Protein AF-A0A9W8NEM9-F1 (afdb_monomer)

Solvent-accessible surface area (backbone atoms only — not comparable to full-atom values): 10667 Å² total; per-residue (Å²): 139,82,88,84,84,80,84,85,81,81,78,81,76,85,82,76,82,84,81,86,77,86,89,81,81,86,79,86,80,83,90,84,90,84,83,88,87,85,84,89,86,89,86,88,84,89,74,95,72,80,93,75,75,77,77,74,74,68,77,69,71,56,56,54,60,51,49,43,52,51,34,50,52,50,33,54,50,36,49,54,52,36,49,53,48,51,49,51,53,52,50,52,57,51,47,62,74,72,48,89,78,63,61,67,67,65,52,51,52,52,53,52,51,53,49,51,51,44,53,51,37,49,51,50,36,53,53,33,50,55,51,37,51,52,39,51,49,41,52,52,38,43,76,71,73,43,94,59,79,96,60,80,55,73,86,68,58,81,73,80,125

Secondary structure (DSSP, 8-state):
----PPPP----PPPPP---------------------------------------------HHHHHHHHHHHHHHHHHHHHHHHHHHHHHHHHHHHH-TTS-HHHHHHHHHHHHHHHHHHHHHHHHHHHHHHHHHHHHHHHHTT----SS--HHHHTT--

Structure (mmCIF, N/CA/C/O backbone):
data_AF-A0A9W8NEM9-F1
#
_entry.id   AF-A0A9W8NEM9-F1
#
loop_
_atom_site.group_PDB
_atom_site.id
_atom_site.type_symbol
_atom_site.label_atom_id
_atom_site.label_alt_id
_atom_site.label_comp_id
_atom_site.label_asym_id
_atom_site.label_entity_id
_atom_site.label_seq_id
_atom_site.pdbx_PDB_ins_code
_atom_site.Cartn_x
_atom_site.Cartn_y
_atom_site.Cartn_z
_atom_site.occupancy
_atom_site.B_iso_or_equiv
_atom_site.auth_seq_id
_atom_site.auth_comp_id
_atom_site.auth_asym_id
_atom_site.auth_atom_id
_atom_site.pdbx_PDB_model_num
ATOM 1 N N . MET A 1 1 ? -19.768 -55.924 -15.314 1.00 36.56 1 MET A N 1
ATOM 2 C CA . MET A 1 1 ? -19.101 -56.249 -16.595 1.00 36.56 1 MET A CA 1
ATOM 3 C C . MET A 1 1 ? -19.786 -55.396 -17.656 1.00 36.56 1 MET A C 1
ATOM 5 O O . MET A 1 1 ? -20.993 -55.506 -17.747 1.00 36.56 1 MET A O 1
A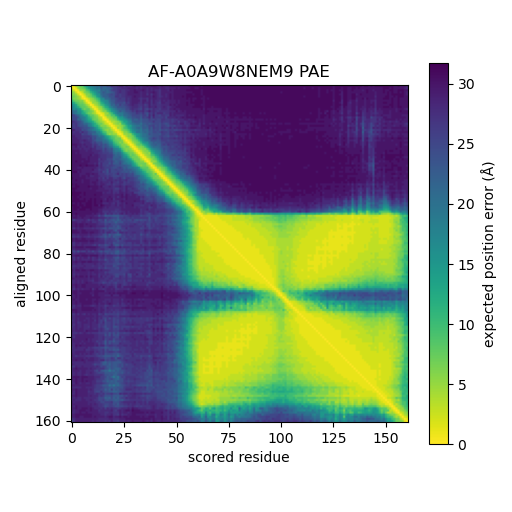TOM 9 N N . SER A 1 2 ? -19.196 -54.455 -18.384 1.00 43.59 2 SER A N 1
ATOM 10 C CA . SER A 1 2 ? -17.816 -54.002 -18.491 1.00 43.59 2 SER A CA 1
ATOM 11 C C . SER A 1 2 ? -17.808 -52.525 -18.895 1.00 43.59 2 SER A C 1
ATOM 13 O O . SER A 1 2 ? -18.671 -52.051 -19.626 1.00 43.59 2 SER A O 1
ATOM 15 N N . ARG A 1 3 ? -16.805 -51.838 -18.358 1.00 34.94 3 ARG A N 1
ATOM 16 C CA . ARG A 1 3 ? -16.331 -50.484 -18.629 1.00 34.94 3 ARG A CA 1
ATOM 17 C C . ARG A 1 3 ? -15.673 -50.453 -20.016 1.00 34.94 3 ARG A C 1
ATOM 19 O O . ARG A 1 3 ? -14.886 -51.348 -20.307 1.00 34.94 3 ARG A O 1
ATOM 26 N N . ALA A 1 4 ? -15.943 -49.430 -20.823 1.00 44.03 4 ALA A N 1
ATOM 27 C CA . ALA A 1 4 ? -15.113 -49.078 -21.974 1.00 44.03 4 ALA A CA 1
ATOM 28 C C . ALA A 1 4 ? -14.610 -47.644 -21.767 1.00 44.03 4 ALA A C 1
ATOM 30 O O . ALA A 1 4 ? -15.395 -46.707 -21.649 1.00 44.03 4 ALA A O 1
ATOM 31 N N . GLN A 1 5 ? -13.293 -47.533 -21.605 1.00 41.25 5 GLN A N 1
ATOM 32 C CA . GLN A 1 5 ? -12.523 -46.302 -21.454 1.00 41.25 5 GLN A CA 1
ATOM 33 C C . GLN A 1 5 ? -12.175 -45.755 -22.842 1.00 41.25 5 GLN A C 1
ATOM 35 O O . GLN A 1 5 ? -11.743 -46.517 -23.705 1.00 41.25 5 GLN A O 1
ATOM 40 N N . ALA A 1 6 ? -12.331 -44.446 -23.032 1.00 43.66 6 ALA A N 1
ATOM 41 C CA . ALA A 1 6 ? -11.671 -43.700 -24.101 1.00 43.66 6 ALA A CA 1
ATOM 42 C C . ALA A 1 6 ? -10.304 -43.192 -23.586 1.00 43.66 6 ALA A C 1
ATOM 44 O O . ALA A 1 6 ? -10.188 -42.943 -22.381 1.00 43.66 6 ALA A O 1
ATOM 45 N N . PRO A 1 7 ? -9.271 -43.087 -24.441 1.00 50.12 7 PRO A N 1
ATOM 46 C CA . PRO A 1 7 ? -7.909 -42.797 -24.004 1.00 50.12 7 PRO A CA 1
ATOM 47 C C . PRO A 1 7 ? -7.704 -41.313 -23.663 1.00 50.12 7 PRO A C 1
ATOM 49 O O . PRO A 1 7 ? -8.168 -40.430 -24.381 1.00 50.12 7 PRO A O 1
ATOM 52 N N . GLU A 1 8 ? -6.987 -41.073 -22.560 1.00 43.31 8 GLU A N 1
ATOM 53 C CA . GLU A 1 8 ? -6.431 -39.780 -22.149 1.00 43.31 8 GLU A CA 1
ATOM 54 C C . GLU A 1 8 ? -5.411 -39.288 -23.180 1.00 43.31 8 GLU A C 1
ATOM 56 O O . GLU A 1 8 ? -4.365 -39.906 -23.389 1.00 43.31 8 GLU A O 1
ATOM 61 N N . GLU A 1 9 ? -5.696 -38.147 -23.796 1.00 45.72 9 GLU A N 1
ATOM 62 C CA . GLU A 1 9 ? -4.717 -37.384 -24.557 1.00 45.72 9 GLU A CA 1
ATOM 63 C C . GLU A 1 9 ? -3.907 -36.536 -23.564 1.00 45.72 9 GLU A C 1
ATOM 65 O O . GLU A 1 9 ? -4.394 -35.573 -22.968 1.00 45.72 9 GLU A O 1
ATOM 70 N N . VAL A 1 10 ? -2.672 -36.969 -23.309 1.00 43.66 10 VAL A N 1
ATOM 71 C CA . VAL A 1 10 ? -1.730 -36.315 -22.397 1.00 43.66 10 VAL A CA 1
ATOM 72 C C . VAL A 1 10 ? -1.238 -35.024 -23.047 1.00 43.66 10 VAL A C 1
ATOM 74 O O . VAL A 1 10 ? -0.332 -35.032 -23.877 1.00 43.66 10 VAL A O 1
ATOM 77 N N . ALA A 1 11 ? -1.828 -33.897 -22.653 1.00 42.44 11 ALA A N 1
ATOM 78 C CA . ALA A 1 11 ? -1.311 -32.575 -22.975 1.00 42.44 11 ALA A CA 1
ATOM 79 C C . ALA A 1 11 ? 0.004 -32.342 -22.211 1.00 42.44 11 ALA A C 1
ATOM 81 O O . ALA A 1 11 ? 0.019 -32.002 -21.025 1.00 42.44 11 ALA A O 1
ATOM 82 N N . THR A 1 12 ? 1.128 -32.543 -22.894 1.00 48.91 12 THR A N 1
ATOM 83 C CA . THR A 1 12 ? 2.458 -32.141 -22.432 1.00 48.91 12 THR A CA 1
ATOM 84 C C . THR A 1 12 ? 2.497 -30.629 -22.223 1.00 48.91 12 THR A C 1
ATOM 86 O O . THR A 1 12 ? 2.411 -29.853 -23.174 1.00 48.91 12 THR A O 1
ATOM 89 N N . ARG A 1 13 ? 2.625 -30.210 -20.961 1.00 49.16 13 ARG A N 1
ATOM 90 C CA . ARG A 1 13 ? 2.919 -28.824 -20.582 1.00 49.16 13 ARG A CA 1
ATOM 91 C C . ARG A 1 13 ? 4.347 -28.473 -21.024 1.00 49.16 13 ARG A C 1
ATOM 93 O O . ARG A 1 13 ? 5.239 -29.293 -20.805 1.00 49.16 13 ARG A O 1
ATOM 100 N N . PRO A 1 14 ? 4.602 -27.285 -21.594 1.00 44.59 14 PRO A N 1
ATOM 101 C CA . PRO A 1 14 ? 5.967 -26.847 -21.839 1.00 44.59 14 PRO A CA 1
ATOM 102 C C . PRO A 1 14 ? 6.671 -26.569 -20.504 1.00 44.59 14 PRO A C 1
ATOM 104 O O . PRO A 1 14 ? 6.156 -25.859 -19.640 1.00 44.59 14 PRO A O 1
ATOM 107 N N . VAL A 1 15 ? 7.842 -27.183 -20.346 1.00 48.72 15 VAL A N 1
ATOM 108 C CA . VAL A 1 15 ? 8.775 -26.995 -19.231 1.00 48.72 15 VAL A CA 1
ATOM 109 C C . VAL A 1 15 ? 9.361 -25.588 -19.337 1.00 48.72 15 VAL A C 1
ATOM 111 O O . VAL A 1 15 ? 9.996 -25.256 -20.336 1.00 48.72 15 VAL A O 1
ATOM 114 N N . ALA A 1 16 ? 9.123 -24.752 -18.327 1.00 46.41 16 ALA A N 1
ATOM 115 C CA . ALA A 1 16 ? 9.785 -23.460 -18.198 1.00 46.41 16 ALA A CA 1
ATOM 116 C C . ALA A 1 16 ? 11.279 -23.682 -17.882 1.00 46.41 16 ALA A C 1
ATOM 118 O O . ALA A 1 16 ? 11.578 -24.510 -17.019 1.00 46.41 16 ALA A O 1
ATOM 119 N N . PRO A 1 17 ? 12.225 -22.981 -18.534 1.00 49.44 17 PRO A N 1
ATOM 120 C CA . PRO A 1 17 ? 13.625 -23.049 -18.138 1.00 49.44 17 PRO A CA 1
ATOM 121 C C . PRO A 1 17 ? 13.824 -22.311 -16.808 1.00 49.44 17 PRO A C 1
ATOM 123 O O . PRO A 1 17 ? 13.635 -21.098 -16.728 1.00 49.44 17 PRO A O 1
ATOM 126 N N . GLU A 1 18 ? 14.227 -23.038 -15.768 1.00 46.12 18 GLU A N 1
ATOM 127 C CA . GLU A 1 18 ? 14.833 -22.447 -14.576 1.00 46.12 18 GLU A CA 1
ATOM 128 C C . GLU A 1 18 ? 16.219 -21.917 -14.959 1.00 46.12 18 GLU A C 1
ATOM 130 O O . GLU A 1 18 ? 17.155 -22.688 -15.169 1.00 46.12 18 GLU A O 1
ATOM 135 N N . ILE A 1 19 ? 16.361 -20.598 -15.080 1.00 49.25 19 ILE A N 1
ATOM 136 C CA . ILE A 1 19 ? 17.672 -19.960 -15.219 1.00 49.25 19 ILE A CA 1
ATOM 137 C C . ILE A 1 19 ? 18.071 -19.433 -13.840 1.00 49.25 19 ILE A C 1
ATOM 139 O O . ILE A 1 19 ? 17.736 -18.314 -13.457 1.00 49.25 19 ILE A O 1
ATOM 143 N N . TYR A 1 20 ? 18.786 -20.265 -13.084 1.00 45.94 20 TYR A N 1
ATOM 144 C CA . TYR A 1 20 ? 19.597 -19.817 -11.955 1.00 45.94 20 TYR A CA 1
ATOM 145 C C . TYR A 1 20 ? 20.898 -19.222 -12.503 1.00 45.94 20 TYR A C 1
ATOM 147 O O . TYR A 1 20 ? 21.716 -19.950 -13.063 1.00 45.94 20 TYR A O 1
ATOM 155 N N . VAL A 1 21 ? 21.121 -17.918 -12.316 1.00 46.06 21 VAL A N 1
ATOM 156 C CA . VAL A 1 21 ? 22.464 -17.330 -12.453 1.00 46.06 21 VAL A CA 1
ATOM 157 C C . VAL A 1 21 ? 22.981 -16.987 -11.062 1.00 46.06 21 VAL A C 1
ATOM 159 O O . VAL A 1 21 ? 22.513 -16.054 -10.414 1.00 46.06 21 VAL A O 1
ATOM 162 N N . ASN A 1 22 ? 23.950 -17.784 -10.608 1.00 40.28 22 ASN A N 1
ATOM 163 C CA . ASN A 1 22 ? 24.824 -17.479 -9.480 1.00 40.28 22 ASN A CA 1
ATOM 164 C C . ASN A 1 22 ? 25.612 -16.202 -9.800 1.00 40.28 22 ASN A C 1
ATOM 166 O O . ASN A 1 22 ? 26.432 -16.200 -10.711 1.00 40.28 22 ASN A O 1
ATOM 170 N N . MET A 1 23 ? 25.380 -15.126 -9.049 1.00 41.81 23 MET A N 1
ATOM 171 C CA . MET A 1 23 ? 26.033 -13.829 -9.262 1.00 41.81 23 MET A CA 1
ATOM 172 C C . MET A 1 23 ? 27.156 -13.555 -8.245 1.00 41.81 23 MET A C 1
ATOM 174 O O . MET A 1 23 ? 27.337 -12.427 -7.795 1.00 41.81 23 MET A O 1
ATOM 178 N N . TYR A 1 24 ? 27.917 -14.587 -7.874 1.00 46.97 24 TYR A N 1
ATOM 179 C CA . TYR A 1 24 ? 29.150 -14.434 -7.103 1.00 46.97 24 TYR A CA 1
ATOM 180 C C . TYR A 1 24 ? 30.266 -15.223 -7.774 1.00 46.97 24 TYR A C 1
ATOM 182 O O . TYR A 1 24 ? 30.398 -16.409 -7.516 1.00 46.97 24 TYR A O 1
ATOM 190 N N . GLU A 1 25 ? 31.013 -14.547 -8.648 1.00 48.59 25 GLU A N 1
ATOM 191 C CA . GLU A 1 25 ? 32.444 -14.750 -8.925 1.00 48.59 25 GLU A CA 1
ATOM 192 C C . GLU A 1 25 ? 32.854 -13.762 -10.033 1.00 48.59 25 GLU A C 1
ATOM 194 O O . GLU A 1 25 ? 32.821 -14.063 -11.221 1.00 48.59 25 GLU A O 1
ATOM 199 N N . VAL A 1 26 ? 33.194 -12.528 -9.642 1.00 41.41 26 VAL A N 1
ATOM 200 C CA . VAL A 1 26 ? 33.970 -11.616 -10.497 1.00 41.41 26 VAL A CA 1
ATOM 201 C C . VAL A 1 26 ? 35.394 -11.635 -9.962 1.00 41.41 26 VAL A C 1
ATOM 203 O O . VAL A 1 26 ? 35.763 -10.859 -9.077 1.00 41.41 26 VAL A O 1
ATOM 206 N N . GLU A 1 27 ? 36.181 -12.575 -10.475 1.00 42.53 27 GLU A N 1
ATOM 207 C CA . GLU A 1 27 ? 37.634 -12.496 -10.423 1.00 42.53 27 GLU A CA 1
ATOM 208 C C . GLU A 1 27 ? 38.118 -11.512 -11.497 1.00 42.53 27 GLU A C 1
ATOM 210 O O . GLU A 1 27 ? 37.696 -11.542 -12.652 1.00 42.53 27 GLU A O 1
ATOM 215 N N . LYS A 1 28 ? 38.995 -10.597 -11.080 1.00 46.47 28 LYS A N 1
ATOM 216 C CA . LYS A 1 28 ? 39.682 -9.618 -11.927 1.00 46.47 28 LYS A CA 1
ATOM 217 C C . LYS A 1 28 ? 40.694 -10.309 -12.843 1.00 46.47 28 LYS A C 1
ATOM 219 O O . LYS A 1 28 ? 41.454 -11.138 -12.342 1.00 46.47 28 LYS A O 1
ATOM 224 N N . LYS A 1 29 ? 40.809 -9.852 -14.097 1.00 37.22 29 LYS A N 1
ATOM 225 C CA . LYS A 1 29 ? 42.083 -9.779 -14.839 1.00 37.22 29 LYS A CA 1
ATOM 226 C C . LYS A 1 29 ? 41.967 -8.969 -16.140 1.00 37.22 29 LYS A C 1
ATOM 228 O O . LYS A 1 29 ? 41.218 -9.343 -17.031 1.00 37.22 29 LYS A O 1
ATOM 233 N N . ASP A 1 30 ? 42.680 -7.846 -16.133 1.00 40.59 30 ASP A N 1
ATOM 234 C CA . ASP A 1 30 ? 43.645 -7.330 -17.115 1.00 40.59 30 ASP A CA 1
ATOM 235 C C . ASP A 1 30 ? 43.292 -7.269 -18.622 1.00 40.59 30 ASP A C 1
ATOM 237 O O . ASP A 1 30 ? 43.081 -8.276 -19.286 1.00 40.59 30 ASP A O 1
ATOM 241 N N . GLU A 1 31 ? 43.281 -6.018 -19.106 1.00 46.19 31 GLU A N 1
ATOM 242 C CA . GLU A 1 31 ? 43.831 -5.462 -20.362 1.00 46.19 31 GLU A CA 1
ATOM 243 C C . GLU A 1 31 ? 44.237 -6.429 -21.498 1.00 46.19 31 GLU A C 1
ATOM 245 O O . GLU A 1 31 ? 45.203 -7.165 -21.341 1.00 46.19 31 GLU A O 1
ATOM 250 N N . GLU A 1 32 ? 43.622 -6.295 -22.688 1.00 39.72 32 GLU A N 1
ATOM 251 C CA . GLU A 1 32 ? 44.350 -6.190 -23.973 1.00 39.72 32 GLU A CA 1
ATOM 252 C C . GLU A 1 32 ? 43.452 -5.759 -25.157 1.00 39.72 32 GLU A C 1
ATOM 254 O O . GLU A 1 32 ? 42.242 -5.983 -25.181 1.00 39.72 32 GLU A O 1
ATOM 259 N N . GLU A 1 33 ? 44.100 -5.090 -26.111 1.00 45.41 33 GLU A N 1
ATOM 260 C CA . GLU A 1 33 ? 43.636 -4.468 -27.357 1.00 45.41 33 GLU A CA 1
ATOM 261 C C . GLU A 1 33 ? 42.770 -5.347 -28.271 1.00 45.41 33 GLU A C 1
ATOM 263 O O . GLU A 1 33 ? 43.107 -6.504 -28.500 1.00 45.41 33 GLU A O 1
ATOM 268 N N . VAL A 1 34 ? 41.787 -4.745 -28.967 1.00 43.22 34 VAL A N 1
ATOM 269 C CA . VAL A 1 34 ? 41.451 -5.171 -30.341 1.00 43.22 34 VAL A CA 1
ATOM 270 C C . VAL A 1 34 ? 41.026 -3.981 -31.220 1.00 43.22 34 VAL A C 1
ATOM 272 O O . VAL A 1 34 ? 39.932 -3.438 -31.100 1.00 43.22 34 VAL A O 1
ATOM 275 N N . GLU A 1 35 ? 41.965 -3.611 -32.088 1.00 41.69 35 GLU A N 1
ATOM 276 C CA . GLU A 1 35 ? 41.870 -3.117 -33.470 1.00 41.69 35 GLU A CA 1
ATOM 277 C C . GLU A 1 35 ? 40.828 -2.071 -33.907 1.00 41.69 35 GLU A C 1
ATOM 279 O O . GLU A 1 35 ? 39.624 -2.296 -34.022 1.00 41.69 35 GLU A O 1
ATOM 284 N N . ALA A 1 36 ? 41.383 -0.946 -34.366 1.00 40.25 36 ALA A N 1
ATOM 285 C CA . ALA A 1 36 ? 40.742 0.033 -35.225 1.00 40.25 36 ALA A CA 1
ATOM 286 C C . ALA A 1 36 ? 40.535 -0.511 -36.653 1.00 40.25 36 ALA A C 1
ATOM 288 O O . ALA A 1 36 ? 41.498 -0.772 -37.375 1.00 40.25 36 ALA A O 1
ATOM 289 N N . PHE A 1 37 ? 39.279 -0.580 -37.099 1.00 40.06 37 PHE A N 1
ATOM 290 C CA . PHE A 1 37 ? 38.919 -0.772 -38.506 1.00 40.06 37 PHE A CA 1
ATOM 291 C C . PHE A 1 37 ? 38.661 0.587 -39.176 1.00 40.06 37 PHE A C 1
ATOM 293 O O . PHE A 1 37 ? 37.667 1.253 -38.894 1.00 40.06 37 PHE A O 1
ATOM 300 N N . TRP A 1 38 ? 39.552 0.985 -40.089 1.00 37.62 38 TRP A N 1
ATOM 301 C CA . TRP A 1 38 ? 39.377 2.121 -41.002 1.00 37.62 38 TRP A CA 1
ATOM 302 C C . TRP A 1 38 ? 38.936 1.631 -42.390 1.00 37.62 38 TRP A C 1
ATOM 304 O O . TRP A 1 38 ? 39.586 0.766 -42.971 1.00 37.62 38 TRP A O 1
ATOM 314 N N . TYR A 1 39 ? 37.916 2.265 -42.976 1.00 40.44 39 TYR A N 1
ATOM 315 C CA . TYR A 1 39 ? 37.768 2.384 -44.431 1.00 40.44 39 TYR A CA 1
ATOM 316 C C . TYR A 1 39 ? 37.660 3.869 -44.778 1.00 40.44 39 TYR A C 1
ATOM 318 O O . TYR A 1 39 ? 36.770 4.565 -44.297 1.00 40.44 39 TYR A O 1
ATOM 326 N N . GLY A 1 40 ? 38.601 4.357 -45.585 1.00 37.69 40 GLY A N 1
ATOM 327 C CA . GLY A 1 40 ? 38.600 5.721 -46.099 1.00 37.69 40 GLY A CA 1
ATOM 328 C C . GLY A 1 40 ? 37.809 5.867 -47.400 1.00 37.69 40 GLY A C 1
ATOM 329 O O . GLY A 1 40 ? 37.775 4.946 -48.210 1.00 37.69 40 GLY A O 1
ATOM 330 N N . ALA A 1 41 ? 37.243 7.056 -47.607 1.00 36.91 41 ALA A N 1
ATOM 331 C CA . AL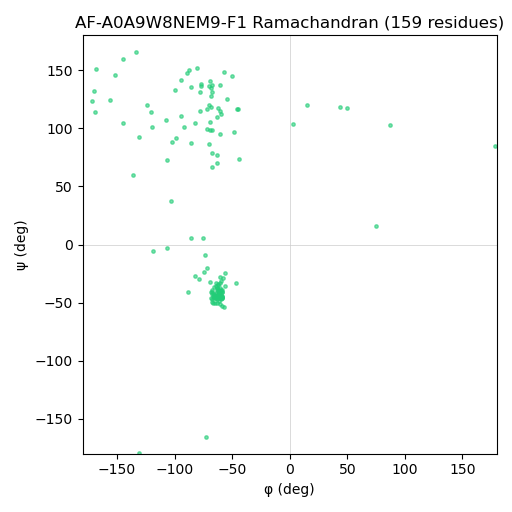A A 1 41 ? 37.323 7.837 -48.846 1.00 36.91 41 ALA A CA 1
ATOM 332 C C . ALA A 1 41 ? 36.718 9.233 -48.594 1.00 36.91 41 ALA A C 1
ATOM 334 O O . ALA A 1 41 ? 35.580 9.362 -48.156 1.00 36.91 41 ALA A O 1
ATOM 335 N N . GLN A 1 42 ? 37.515 10.265 -48.857 1.00 36.69 42 GLN A N 1
ATOM 336 C CA . GLN A 1 42 ? 37.229 11.693 -48.706 1.00 36.69 42 GLN A CA 1
ATOM 337 C C . GLN A 1 42 ? 36.734 12.285 -50.040 1.00 36.69 42 GLN A C 1
ATOM 339 O O . GLN A 1 42 ? 37.316 11.951 -51.071 1.00 36.69 42 GLN A O 1
ATOM 344 N N . GLN A 1 43 ? 35.752 13.202 -50.017 1.00 33.31 43 GLN A N 1
ATOM 345 C CA . GLN A 1 43 ? 35.811 14.506 -50.713 1.00 33.31 43 GLN A CA 1
ATOM 346 C C . GLN A 1 43 ? 34.651 15.454 -50.318 1.00 33.31 43 GLN A C 1
ATOM 348 O O . GLN A 1 43 ? 33.492 15.057 -50.276 1.00 33.31 43 GLN A O 1
ATOM 353 N N . ASP A 1 44 ? 35.059 16.690 -50.013 1.00 37.53 44 ASP A N 1
ATOM 354 C CA . ASP A 1 44 ? 34.388 17.891 -49.467 1.00 37.53 44 ASP A CA 1
ATOM 355 C C . ASP A 1 44 ? 33.422 18.619 -50.462 1.00 37.53 44 ASP A C 1
ATOM 357 O O . ASP A 1 44 ? 33.273 18.149 -51.590 1.00 37.53 44 ASP A O 1
ATOM 361 N N . PRO A 1 45 ? 32.960 19.879 -50.230 1.00 52.03 45 PRO A N 1
ATOM 362 C CA . PRO A 1 45 ? 32.162 20.456 -49.130 1.00 52.03 45 PRO A CA 1
ATOM 363 C C . PRO A 1 45 ? 30.940 21.303 -49.626 1.00 52.03 45 PRO A C 1
ATOM 365 O O . PRO A 1 45 ? 30.781 21.566 -50.815 1.00 52.03 45 PRO A O 1
ATOM 368 N N . ILE A 1 46 ? 30.188 21.863 -48.662 1.00 40.69 46 ILE A N 1
ATOM 369 C CA . ILE A 1 46 ? 29.210 22.982 -48.735 1.00 40.69 46 ILE A CA 1
ATOM 370 C C . ILE A 1 46 ? 27.763 22.611 -49.106 1.00 40.69 46 ILE A C 1
ATOM 372 O O . ILE A 1 46 ? 27.399 22.508 -50.273 1.00 40.69 46 ILE A O 1
ATOM 376 N N . SER A 1 47 ? 26.895 22.588 -48.094 1.00 40.62 47 SER A N 1
ATOM 377 C CA . SER A 1 47 ? 25.629 23.326 -48.134 1.00 40.62 47 SER A CA 1
ATOM 378 C C . SER A 1 47 ? 25.184 23.578 -46.700 1.00 40.62 47 SER A C 1
ATOM 380 O O . SER A 1 47 ? 25.087 22.635 -45.919 1.00 40.62 47 SER A O 1
ATOM 382 N N . ASP A 1 48 ? 24.969 24.852 -46.379 1.00 47.28 48 ASP A N 1
ATOM 383 C CA . ASP A 1 48 ? 24.458 25.349 -45.105 1.00 47.28 48 ASP A CA 1
ATOM 384 C C . ASP A 1 48 ? 23.246 24.524 -44.663 1.00 47.28 48 ASP A C 1
ATOM 386 O O . ASP A 1 48 ? 22.230 24.480 -45.360 1.00 47.28 48 ASP A O 1
ATOM 390 N N . GLN A 1 49 ? 23.381 23.837 -43.532 1.00 45.06 49 GLN A N 1
ATOM 391 C CA . GLN A 1 49 ? 22.297 23.102 -42.907 1.00 45.06 49 GLN A CA 1
ATOM 392 C C . GLN A 1 49 ? 22.102 23.699 -41.520 1.00 45.06 49 GLN A C 1
ATOM 394 O O . GLN A 1 49 ? 22.914 23.492 -40.624 1.00 45.06 49 GLN A O 1
ATOM 399 N N . ASP A 1 50 ? 21.069 24.533 -41.456 1.00 43.06 50 ASP A N 1
ATOM 400 C CA . ASP A 1 50 ? 20.345 25.041 -40.297 1.00 43.06 50 ASP A CA 1
ATOM 401 C C . ASP A 1 50 ? 20.893 24.586 -38.932 1.00 43.06 50 ASP A C 1
ATOM 403 O O . ASP A 1 5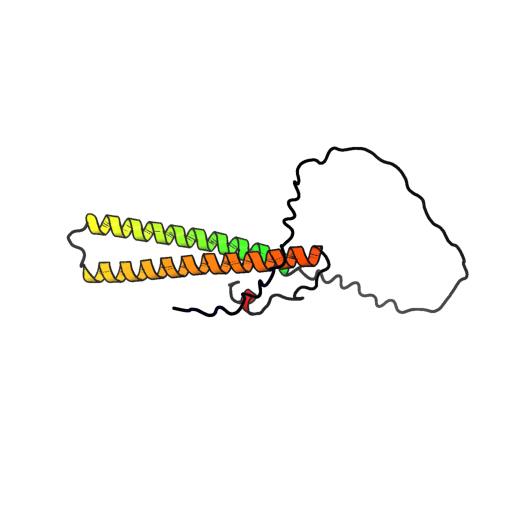0 ? 20.642 23.470 -38.474 1.00 43.06 50 ASP A O 1
ATOM 407 N N . GLU A 1 51 ? 21.593 25.497 -38.248 1.00 50.84 51 GLU A N 1
ATOM 408 C CA . GLU A 1 51 ? 21.743 25.446 -36.794 1.00 50.84 51 GLU A CA 1
ATOM 409 C C . GLU A 1 51 ? 20.374 25.724 -36.156 1.00 50.84 51 GLU A C 1
ATOM 411 O O . GLU A 1 51 ? 20.079 26.833 -35.718 1.00 50.84 51 GLU A O 1
ATOM 416 N N . ASP A 1 52 ? 19.520 24.708 -36.131 1.00 52.53 52 ASP A N 1
ATOM 417 C CA . ASP A 1 52 ? 18.411 24.622 -35.185 1.00 52.53 52 ASP A CA 1
ATOM 418 C C . ASP A 1 52 ? 18.354 23.200 -34.629 1.00 52.53 52 ASP A C 1
ATOM 420 O O . ASP A 1 52 ? 17.389 22.458 -34.782 1.00 52.53 52 ASP A O 1
ATOM 424 N N . GLU A 1 53 ? 19.448 22.794 -33.991 1.00 48.97 53 GLU A N 1
ATOM 425 C CA . GLU A 1 53 ? 19.414 21.690 -33.045 1.00 48.97 53 GLU A CA 1
ATOM 426 C C . GLU A 1 53 ? 19.547 22.299 -31.655 1.00 48.97 53 GLU A C 1
ATOM 428 O O . GLU A 1 53 ? 20.579 22.252 -30.982 1.00 48.97 53 GLU A O 1
ATOM 433 N N . GLY A 1 54 ? 18.447 22.944 -31.254 1.00 45.31 54 GLY A N 1
ATOM 434 C CA . GLY A 1 54 ? 18.107 23.108 -29.858 1.00 45.31 54 GLY A CA 1
ATOM 435 C C . GLY A 1 54 ? 18.238 21.746 -29.199 1.00 45.31 54 GLY A C 1
ATOM 436 O O . GLY A 1 54 ? 17.333 20.915 -29.236 1.00 45.31 54 GLY A O 1
ATOM 437 N N . THR A 1 55 ? 19.391 21.530 -28.578 1.00 47.34 55 THR A N 1
ATOM 438 C CA . THR A 1 55 ? 19.558 20.582 -27.490 1.00 47.34 55 THR A CA 1
ATOM 439 C C . THR A 1 55 ? 18.768 21.136 -26.313 1.00 47.34 55 THR A C 1
ATOM 441 O O . THR A 1 55 ? 19.306 21.506 -25.273 1.00 47.34 55 THR A O 1
ATOM 444 N N . ASP A 1 56 ? 17.446 21.156 -26.483 1.00 43.94 56 ASP A N 1
ATOM 445 C CA . ASP A 1 56 ? 16.506 20.926 -25.409 1.00 43.94 56 ASP A CA 1
ATOM 446 C C . ASP A 1 56 ? 16.795 19.489 -24.972 1.00 43.94 56 ASP A C 1
ATOM 448 O O . ASP A 1 56 ? 16.141 18.513 -25.342 1.00 43.94 56 ASP A O 1
ATOM 452 N N . TYR A 1 57 ? 17.890 19.365 -24.220 1.00 41.47 57 TYR A N 1
ATOM 453 C CA . TYR A 1 57 ? 18.190 18.280 -23.317 1.00 41.47 57 TYR A CA 1
ATOM 454 C C . TYR A 1 57 ? 17.082 18.357 -22.272 1.00 41.47 57 TYR A C 1
ATOM 456 O O . TYR A 1 57 ? 17.282 18.806 -21.145 1.00 41.47 57 TYR A O 1
ATOM 464 N N . ILE A 1 58 ? 15.863 18.014 -22.698 1.00 44.34 58 ILE A N 1
ATOM 465 C CA . ILE A 1 58 ? 14.771 17.670 -21.824 1.00 44.34 58 ILE A CA 1
ATOM 466 C C . ILE A 1 58 ? 15.345 16.467 -21.110 1.00 44.34 58 ILE A C 1
ATOM 468 O O . ILE A 1 58 ? 15.377 15.349 -21.623 1.00 44.34 58 ILE A O 1
ATOM 472 N N . GLU A 1 59 ? 15.905 16.764 -19.947 1.00 47.19 59 GLU A N 1
ATOM 473 C CA . GLU A 1 59 ? 15.923 15.946 -18.761 1.00 47.19 59 GLU A CA 1
ATOM 474 C C . GLU A 1 59 ? 14.506 15.387 -18.610 1.00 47.19 59 GLU A C 1
ATOM 476 O O . GLU A 1 59 ? 13.680 15.876 -17.846 1.00 47.19 59 GLU A O 1
ATOM 481 N N . ALA A 1 60 ? 14.170 14.424 -19.468 1.00 52.00 60 ALA A N 1
ATOM 482 C CA . ALA A 1 60 ? 12.937 13.687 -19.434 1.00 52.00 60 ALA A CA 1
ATOM 483 C C . ALA A 1 60 ? 13.110 12.839 -18.192 1.00 52.00 60 ALA A C 1
ATOM 485 O O . ALA A 1 60 ? 13.700 11.760 -18.250 1.00 52.00 60 ALA A O 1
ATOM 486 N N . SER A 1 61 ? 12.731 13.423 -17.052 1.00 62.59 61 SER A N 1
ATOM 487 C CA . SER A 1 61 ? 12.780 12.783 -15.754 1.00 62.59 61 SER A CA 1
ATOM 488 C C . SER A 1 61 ? 12.208 11.392 -15.942 1.00 62.59 61 SER A C 1
ATOM 490 O O . SER A 1 61 ? 11.073 11.236 -16.405 1.00 62.59 61 SER A O 1
ATOM 492 N N . ASP A 1 62 ? 13.045 10.381 -15.708 1.00 86.12 62 ASP A N 1
ATOM 493 C CA . ASP A 1 62 ? 12.634 9.008 -15.924 1.00 86.12 62 ASP A CA 1
ATOM 494 C C . ASP A 1 62 ? 11.559 8.683 -14.893 1.00 86.12 62 ASP A C 1
ATOM 496 O O . ASP A 1 62 ? 11.847 8.366 -13.736 1.00 86.12 62 ASP A O 1
ATOM 500 N N . TRP A 1 63 ? 10.307 8.767 -15.335 1.00 90.44 63 TRP A N 1
ATOM 501 C CA . TRP A 1 63 ? 9.144 8.556 -14.491 1.00 90.44 63 TRP A CA 1
ATOM 502 C C . TRP A 1 63 ? 9.172 7.180 -13.811 1.00 90.44 63 TRP A C 1
ATOM 504 O O . TRP A 1 63 ? 8.558 7.024 -12.761 1.00 90.44 63 TRP A O 1
ATOM 514 N N . LEU A 1 64 ? 9.869 6.176 -14.372 1.00 92.00 64 LEU A N 1
ATOM 515 C CA . LEU A 1 64 ? 10.019 4.871 -13.719 1.00 92.00 64 LEU A CA 1
ATOM 516 C C . LEU A 1 64 ? 10.889 4.965 -12.470 1.00 92.00 64 LEU A C 1
ATOM 518 O O . LEU A 1 64 ? 10.577 4.331 -11.460 1.00 92.00 64 LEU A O 1
ATOM 522 N N . MET A 1 65 ? 11.972 5.738 -12.528 1.00 91.00 65 MET A N 1
ATOM 523 C CA . MET A 1 65 ? 12.857 5.937 -11.384 1.00 91.00 65 MET A CA 1
ATOM 524 C C . MET A 1 65 ? 12.152 6.742 -10.296 1.00 91.00 65 MET A C 1
ATOM 526 O O . MET A 1 65 ? 12.161 6.324 -9.140 1.00 91.00 65 MET A O 1
ATOM 530 N N . GLU A 1 66 ? 11.477 7.829 -10.677 1.00 92.19 66 GLU A N 1
ATOM 531 C CA . GLU A 1 66 ? 10.655 8.637 -9.769 1.00 92.19 66 GLU A CA 1
ATOM 532 C C . GLU A 1 66 ? 9.566 7.783 -9.104 1.00 92.19 66 GLU A C 1
ATOM 534 O O . GLU A 1 66 ? 9.550 7.636 -7.883 1.00 92.19 66 GLU A O 1
ATOM 539 N N . ALA A 1 67 ? 8.750 7.079 -9.897 1.00 92.12 67 ALA A N 1
ATOM 540 C CA . ALA A 1 67 ? 7.690 6.221 -9.375 1.00 92.12 67 ALA A CA 1
ATOM 541 C C . ALA A 1 67 ? 8.222 5.092 -8.479 1.00 92.12 67 ALA A C 1
ATOM 543 O O . ALA A 1 67 ? 7.554 4.696 -7.525 1.00 92.12 67 ALA A O 1
ATOM 544 N N . THR A 1 68 ? 9.416 4.557 -8.755 1.00 93.62 68 THR A N 1
ATOM 545 C CA . THR A 1 68 ? 10.040 3.540 -7.894 1.00 93.62 68 THR A CA 1
ATOM 546 C C . THR A 1 68 ? 10.374 4.113 -6.521 1.00 93.62 68 THR A C 1
ATOM 548 O O . THR A 1 68 ? 10.119 3.454 -5.509 1.00 93.62 68 THR A O 1
ATOM 551 N N . VAL A 1 69 ? 10.942 5.321 -6.474 1.00 94.19 69 VAL A N 1
ATOM 552 C CA . VAL A 1 69 ? 11.276 6.013 -5.222 1.00 94.19 69 VAL A CA 1
ATOM 553 C C . VAL A 1 69 ? 10.003 6.338 -4.448 1.00 94.19 69 VAL A C 1
ATOM 555 O O . VAL A 1 69 ? 9.891 5.939 -3.285 1.00 94.19 69 VAL A O 1
ATOM 558 N N . ASP A 1 70 ? 9.023 6.950 -5.107 1.00 93.94 70 ASP A N 1
ATOM 559 C CA . ASP A 1 70 ? 7.766 7.371 -4.487 1.00 93.94 70 ASP A CA 1
ATOM 560 C C . ASP A 1 70 ? 6.992 6.182 -3.917 1.00 93.94 70 ASP A C 1
ATOM 562 O O . ASP A 1 70 ? 6.674 6.150 -2.729 1.00 93.94 70 ASP A O 1
ATOM 566 N N . LEU A 1 71 ? 6.775 5.130 -4.715 1.00 95.19 71 LEU A N 1
ATOM 567 C CA . LEU A 1 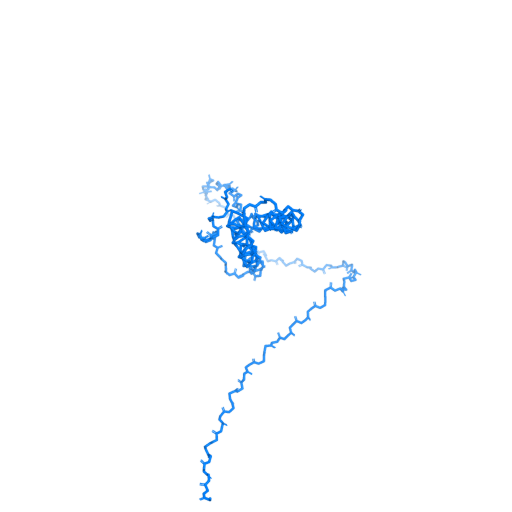71 ? 6.069 3.930 -4.257 1.00 95.19 71 LEU A CA 1
ATOM 568 C C . LEU A 1 71 ? 6.809 3.226 -3.115 1.00 95.19 71 LEU A C 1
ATOM 570 O O . LEU A 1 71 ? 6.172 2.661 -2.222 1.00 95.19 71 LEU A O 1
ATOM 574 N N . SER A 1 72 ? 8.145 3.253 -3.118 1.00 97.00 72 SER A N 1
ATOM 575 C CA . SER A 1 72 ? 8.944 2.694 -2.023 1.00 97.00 72 SER A CA 1
ATOM 576 C C . SER A 1 72 ? 8.757 3.491 -0.732 1.00 97.00 72 SER A C 1
ATOM 578 O O . SER A 1 72 ? 8.572 2.901 0.338 1.00 97.00 72 SER A O 1
ATOM 580 N N . GLN A 1 73 ? 8.770 4.821 -0.823 1.00 97.62 73 GLN A N 1
ATOM 581 C CA . GLN A 1 73 ? 8.547 5.715 0.310 1.00 97.62 73 GLN A CA 1
ATOM 582 C C . GLN A 1 73 ? 7.116 5.601 0.851 1.00 97.62 73 GLN A C 1
ATOM 584 O O . GLN A 1 73 ? 6.921 5.505 2.069 1.00 97.62 73 GLN A O 1
ATOM 589 N N . ASP A 1 74 ? 6.122 5.546 -0.029 1.00 96.69 74 ASP A N 1
ATOM 590 C CA . ASP A 1 74 ? 4.715 5.373 0.326 1.00 96.69 74 ASP A CA 1
ATOM 591 C C . ASP A 1 74 ? 4.459 4.028 0.995 1.00 96.69 74 ASP A C 1
ATOM 593 O O . ASP A 1 74 ? 3.722 3.945 1.983 1.00 96.69 74 ASP A O 1
ATOM 597 N N . LEU A 1 75 ? 5.079 2.961 0.485 1.00 97.56 75 LEU A N 1
ATOM 598 C CA . LEU A 1 75 ? 4.990 1.635 1.080 1.00 97.56 75 LEU A CA 1
ATOM 599 C C . LEU A 1 75 ? 5.582 1.637 2.490 1.00 97.56 75 LEU A C 1
ATOM 601 O O . LEU A 1 75 ? 4.986 1.079 3.412 1.00 97.56 75 LEU A O 1
ATOM 605 N N . GLU A 1 76 ? 6.737 2.270 2.677 1.00 98.31 76 GLU A N 1
ATOM 606 C CA . GLU A 1 76 ? 7.381 2.349 3.984 1.00 98.31 76 GLU A CA 1
ATOM 607 C C . GLU A 1 76 ? 6.576 3.199 4.975 1.00 98.31 76 GLU A C 1
ATOM 609 O O . GLU A 1 76 ? 6.413 2.826 6.138 1.00 98.31 76 GLU A O 1
ATOM 614 N N . THR A 1 77 ? 5.995 4.301 4.508 1.00 97.56 77 THR A N 1
ATOM 615 C CA . THR A 1 77 ? 5.083 5.129 5.305 1.00 97.56 77 THR A CA 1
ATOM 616 C C . THR A 1 77 ? 3.831 4.343 5.696 1.00 97.56 77 THR A C 1
ATOM 618 O O . THR A 1 77 ? 3.482 4.283 6.874 1.00 97.56 77 THR A O 1
ATOM 621 N N . SER A 1 78 ? 3.219 3.634 4.745 1.00 97.69 78 SER A N 1
ATOM 622 C CA . SER A 1 78 ? 2.021 2.818 4.982 1.00 97.69 78 SER A CA 1
ATOM 623 C C . SER A 1 78 ? 2.273 1.679 5.980 1.00 97.69 78 SER A C 1
ATOM 625 O O . SER A 1 78 ? 1.402 1.368 6.796 1.00 97.69 78 SER A O 1
ATOM 627 N N . LYS A 1 79 ? 3.471 1.073 5.981 1.00 98.31 79 LYS A N 1
ATOM 628 C CA . LYS A 1 79 ? 3.859 0.080 7.000 1.00 98.31 79 LYS A CA 1
ATOM 629 C C . LYS A 1 79 ? 3.915 0.696 8.397 1.00 98.31 79 LYS A C 1
ATOM 631 O O . LYS A 1 79 ? 3.379 0.108 9.334 1.00 98.31 79 LYS A O 1
ATOM 636 N N . LYS A 1 80 ? 4.513 1.884 8.532 1.00 98.38 80 LYS A N 1
ATOM 637 C CA . LYS A 1 80 ? 4.591 2.603 9.815 1.00 98.38 80 LYS A CA 1
ATOM 638 C C . LYS A 1 80 ? 3.202 2.966 10.335 1.00 98.38 80 LYS A C 1
ATOM 640 O O . LYS A 1 80 ? 2.917 2.750 11.510 1.00 98.38 80 LYS A O 1
ATOM 645 N N . GLU A 1 81 ? 2.315 3.450 9.466 1.00 97.25 81 GLU A N 1
ATOM 646 C CA . GLU A 1 81 ? 0.911 3.710 9.813 1.00 97.25 81 GLU A CA 1
ATOM 647 C C . GLU A 1 81 ? 0.200 2.441 10.302 1.00 97.25 81 GLU A C 1
ATOM 649 O O . GLU A 1 81 ? -0.477 2.453 11.334 1.00 97.25 81 GLU A O 1
ATOM 654 N N . LEU A 1 82 ? 0.386 1.322 9.596 1.00 98.06 82 LEU A N 1
ATOM 655 C CA . LEU A 1 82 ? -0.191 0.035 9.974 1.00 98.06 82 LEU A CA 1
ATOM 656 C C . LEU A 1 82 ? 0.320 -0.448 11.339 1.00 98.06 82 LEU A C 1
ATOM 658 O O . LEU A 1 82 ? -0.458 -0.995 12.125 1.00 98.06 82 LEU A O 1
ATOM 662 N N . ASP A 1 83 ? 1.597 -0.233 11.645 1.00 98.44 83 ASP A N 1
ATOM 663 C CA . ASP A 1 83 ? 2.169 -0.574 12.947 1.00 98.44 83 ASP A CA 1
ATOM 664 C C . ASP A 1 83 ? 1.610 0.305 14.070 1.00 98.44 83 ASP A C 1
ATOM 666 O O . ASP A 1 83 ? 1.224 -0.224 15.115 1.00 98.44 83 ASP A O 1
ATOM 670 N N . ILE A 1 84 ? 1.433 1.610 13.841 1.00 98.19 84 ILE A N 1
ATOM 671 C CA . ILE A 1 84 ? 0.745 2.503 14.788 1.00 98.19 84 ILE A CA 1
ATOM 672 C C . ILE A 1 84 ? -0.685 2.011 15.051 1.00 98.19 84 ILE A C 1
ATOM 674 O O . ILE A 1 84 ? -1.105 1.905 16.203 1.00 98.19 84 ILE A O 1
ATOM 678 N N . ILE A 1 85 ? -1.429 1.640 14.005 1.00 97.81 85 ILE A N 1
ATOM 679 C CA . ILE A 1 85 ? -2.786 1.093 14.142 1.00 97.81 85 ILE A CA 1
ATOM 680 C C . ILE A 1 85 ? -2.783 -0.192 14.982 1.00 97.81 85 ILE A C 1
ATOM 682 O O . ILE A 1 85 ? -3.644 -0.364 15.849 1.00 97.81 85 ILE A O 1
ATOM 686 N N . ARG A 1 86 ? -1.819 -1.096 14.759 1.00 97.75 86 ARG A N 1
ATOM 687 C CA . ARG A 1 86 ? -1.676 -2.328 15.553 1.00 97.75 86 ARG A CA 1
ATOM 688 C C . ARG A 1 86 ? -1.419 -2.016 17.024 1.00 97.75 86 ARG A C 1
ATOM 690 O O . ARG A 1 86 ? -2.057 -2.637 17.872 1.00 97.75 86 ARG A O 1
ATOM 697 N N . LEU A 1 87 ? -0.548 -1.051 17.318 1.00 97.94 87 LEU A N 1
ATOM 698 C CA . LEU A 1 87 ? -0.263 -0.610 18.685 1.00 97.94 87 LEU A CA 1
ATOM 699 C C . LEU A 1 87 ? -1.509 -0.026 19.360 1.00 97.94 87 LEU A C 1
ATOM 701 O O . LEU A 1 87 ? -1.817 -0.400 20.488 1.00 97.94 87 LEU A O 1
ATOM 705 N N . ILE A 1 88 ? -2.280 0.813 18.661 1.00 96.19 88 ILE A N 1
ATOM 706 C CA . ILE A 1 88 ? -3.530 1.375 19.196 1.00 96.19 88 ILE A CA 1
ATOM 707 C C . ILE A 1 88 ? -4.537 0.265 19.517 1.00 96.19 88 ILE A C 1
ATOM 709 O O . ILE A 1 88 ? -5.149 0.284 20.581 1.00 96.19 88 ILE A O 1
ATOM 713 N N . I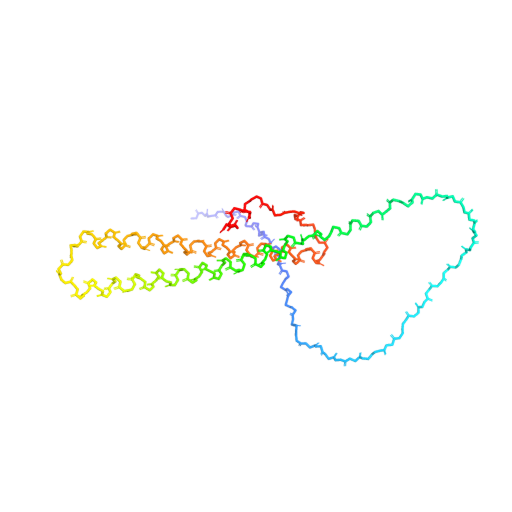LE A 1 89 ? -4.707 -0.723 18.631 1.00 95.44 89 ILE A N 1
ATOM 714 C CA . ILE A 1 89 ? -5.616 -1.854 18.878 1.00 95.44 89 ILE A CA 1
ATOM 715 C C . ILE A 1 89 ? -5.181 -2.644 20.118 1.00 95.44 89 ILE A C 1
ATOM 717 O O . ILE A 1 89 ? -6.025 -2.974 20.950 1.00 95.44 89 ILE A O 1
ATOM 721 N N . GLN A 1 90 ? -3.882 -2.923 20.256 1.00 95.31 90 GLN A N 1
ATOM 722 C CA . GLN A 1 90 ? -3.337 -3.630 21.418 1.00 95.31 90 GLN A CA 1
ATOM 723 C C . GLN A 1 90 ? -3.557 -2.844 22.714 1.00 95.31 90 GLN A C 1
ATOM 725 O O . GLN A 1 90 ? -3.991 -3.416 23.711 1.00 95.31 90 GLN A O 1
ATOM 730 N N . GLU A 1 91 ? -3.319 -1.533 22.693 1.00 93.69 91 GLU A N 1
ATOM 731 C CA . GLU A 1 91 ? -3.553 -0.656 23.840 1.00 93.69 91 GLU A CA 1
ATOM 732 C C . GLU A 1 91 ? -5.037 -0.622 24.225 1.00 93.69 91 GLU A C 1
ATOM 734 O O . GLU A 1 91 ? -5.389 -0.770 25.394 1.00 93.69 91 GLU A O 1
ATOM 739 N N . MET A 1 92 ? -5.936 -0.524 23.243 1.00 90.50 92 MET A N 1
ATOM 740 C CA . MET A 1 92 ? -7.375 -0.612 23.494 1.00 90.50 92 MET A CA 1
ATOM 741 C C . MET A 1 92 ? -7.766 -1.958 24.122 1.00 90.50 92 MET A C 1
ATOM 743 O O . MET A 1 92 ? -8.629 -1.991 25.005 1.00 90.50 92 MET A O 1
ATOM 747 N N . ASP A 1 93 ? -7.153 -3.068 23.689 1.00 90.06 93 ASP A N 1
ATOM 748 C CA . ASP A 1 93 ? -7.383 -4.408 24.251 1.00 90.06 93 ASP A CA 1
ATOM 749 C C . ASP A 1 93 ? -6.904 -4.505 25.706 1.00 90.06 93 ASP A C 1
ATOM 751 O O . ASP A 1 93 ? -7.564 -5.150 26.528 1.00 90.06 93 ASP A O 1
ATOM 755 N N . LEU A 1 94 ? -5.793 -3.848 26.050 1.00 90.00 94 LEU A N 1
ATOM 756 C CA . LEU A 1 94 ? -5.302 -3.748 27.427 1.00 90.00 94 LEU A CA 1
ATOM 757 C C . LEU A 1 94 ? -6.245 -2.907 28.291 1.00 90.00 94 LEU A C 1
ATOM 759 O O . LEU A 1 94 ? -6.693 -3.372 29.342 1.00 90.00 94 LEU A O 1
ATOM 763 N N . GLN A 1 95 ? -6.628 -1.722 27.815 1.00 87.62 95 GLN A N 1
ATOM 764 C CA . GLN A 1 95 ? -7.558 -0.832 28.513 1.00 87.62 95 GLN A CA 1
ATOM 765 C C . GLN A 1 95 ? -8.913 -1.503 28.754 1.00 87.62 95 GLN A C 1
ATOM 767 O O . GLN A 1 95 ? -9.464 -1.394 29.845 1.00 87.62 95 GLN A O 1
ATOM 772 N N . SER A 1 96 ? -9.426 -2.282 27.794 1.00 84.94 96 SER A N 1
ATOM 773 C CA . SER A 1 96 ? -10.677 -3.039 27.960 1.00 84.94 96 SER A CA 1
ATOM 774 C C . SER A 1 96 ? -10.644 -4.039 29.114 1.00 84.94 96 SER A C 1
ATOM 776 O O . SER A 1 96 ? -11.666 -4.289 29.754 1.00 84.94 96 SER A O 1
ATOM 778 N N . ARG A 1 97 ? -9.470 -4.601 29.413 1.00 84.44 97 ARG A N 1
ATOM 779 C CA . ARG A 1 97 ? -9.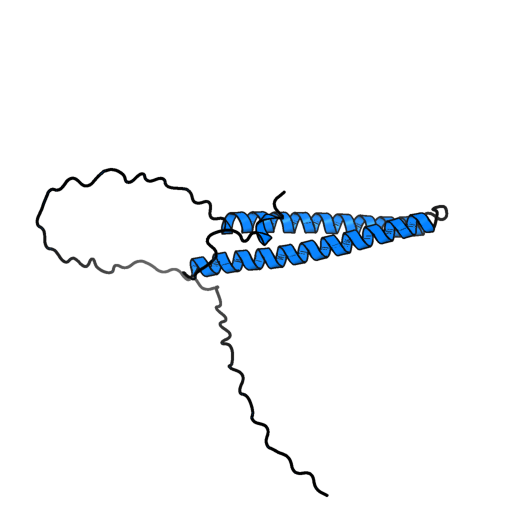293 -5.534 30.534 1.00 84.44 97 ARG A CA 1
ATOM 780 C C . ARG A 1 97 ? -9.186 -4.810 31.875 1.00 84.44 97 ARG A C 1
ATOM 782 O O . ARG A 1 97 ? -9.559 -5.387 32.896 1.00 84.44 97 ARG A O 1
ATOM 789 N N . MET A 1 98 ? -8.666 -3.584 31.872 1.00 81.81 98 MET A N 1
ATOM 790 C CA . MET A 1 98 ? -8.406 -2.796 33.079 1.00 81.81 98 MET A CA 1
ATOM 791 C C . MET A 1 98 ? -9.620 -1.960 33.505 1.00 81.81 98 MET A C 1
ATOM 793 O O . MET A 1 98 ? -9.956 -1.929 34.689 1.00 81.81 98 MET A O 1
ATOM 797 N N . ASP A 1 99 ? -10.333 -1.355 32.554 1.00 74.19 99 ASP A N 1
ATOM 798 C CA . ASP A 1 99 ? -11.464 -0.472 32.829 1.00 74.19 99 ASP A CA 1
ATOM 799 C C . ASP A 1 99 ? -12.801 -1.219 32.843 1.00 74.19 99 ASP A C 1
ATOM 801 O O . ASP A 1 99 ? -13.445 -1.462 31.822 1.00 74.19 99 ASP A O 1
ATOM 805 N N . ARG A 1 100 ? -13.297 -1.511 34.052 1.00 66.00 100 ARG A N 1
ATOM 806 C CA . ARG A 1 100 ? -14.640 -2.087 34.269 1.00 66.00 100 ARG A CA 1
ATOM 807 C C . ARG A 1 100 ? -15.787 -1.089 34.064 1.00 66.00 100 ARG A C 1
ATOM 809 O O . ARG A 1 100 ? -16.950 -1.494 34.084 1.00 66.00 100 ARG A O 1
ATOM 816 N N . HIS A 1 101 ? -15.483 0.199 33.907 1.00 64.50 101 HIS A N 1
ATOM 817 C CA . HIS A 1 101 ? -16.471 1.284 33.887 1.00 64.50 101 HIS A CA 1
ATOM 818 C C . HIS A 1 101 ? -16.721 1.895 32.506 1.00 64.50 101 HIS A C 1
ATOM 820 O O . HIS A 1 101 ? -17.611 2.734 32.369 1.00 64.50 101 HIS A O 1
ATOM 826 N N . GLN A 1 102 ? -16.002 1.463 31.468 1.00 66.88 102 GLN A N 1
ATOM 827 C CA . GLN A 1 102 ? -16.255 1.957 30.121 1.00 66.88 102 GLN A CA 1
ATOM 828 C C . GLN A 1 102 ? -17.511 1.297 29.527 1.00 66.88 102 GLN A C 1
ATOM 830 O O . GLN A 1 102 ? -17.741 0.091 29.652 1.00 66.88 102 GLN A O 1
ATOM 835 N N . THR A 1 103 ? -18.365 2.091 28.882 1.00 70.75 103 THR A N 1
ATOM 836 C CA . THR A 1 103 ? -19.591 1.602 28.245 1.00 70.75 103 THR A CA 1
ATOM 837 C C . THR A 1 103 ? -19.246 0.634 27.110 1.00 70.75 103 THR A C 1
ATOM 839 O O . THR A 1 103 ? -18.764 1.038 26.051 1.00 70.75 103 THR A O 1
ATOM 842 N N . LYS A 1 104 ? -19.544 -0.659 27.316 1.00 74.25 104 LYS A N 1
ATOM 843 C CA . LYS A 1 104 ? -19.242 -1.773 26.389 1.00 74.25 104 LYS A CA 1
ATOM 844 C C . LYS A 1 104 ? -19.618 -1.493 24.924 1.00 74.25 104 LYS A C 1
ATOM 846 O O . LYS A 1 104 ? -18.927 -1.940 24.013 1.00 74.25 104 LYS A O 1
ATOM 851 N N . LEU A 1 105 ? -20.693 -0.735 24.693 1.00 73.38 105 LEU A N 1
ATOM 852 C CA . LEU A 1 105 ? -21.159 -0.329 23.361 1.00 73.38 105 LEU A CA 1
ATOM 853 C C . LEU A 1 105 ? -20.186 0.619 22.640 1.00 73.38 105 LEU A C 1
ATOM 855 O O . LEU A 1 105 ? -19.817 0.348 21.499 1.00 73.38 105 LEU A O 1
ATOM 859 N N . ALA A 1 106 ? -19.740 1.692 23.301 1.00 75.44 106 ALA A N 1
ATOM 860 C CA . ALA A 1 106 ? -18.827 2.678 22.712 1.00 75.44 106 ALA A CA 1
ATOM 861 C C . ALA A 1 106 ? -17.422 2.097 22.484 1.00 75.44 106 ALA A C 1
ATOM 863 O O . ALA A 1 106 ? -16.735 2.442 21.524 1.00 75.44 106 ALA A O 1
ATOM 864 N N . GLN A 1 107 ? -17.006 1.173 23.349 1.00 79.88 107 GLN A N 1
ATOM 865 C CA . GLN A 1 107 ? -15.762 0.437 23.173 1.00 79.88 107 GLN A CA 1
ATOM 866 C C . GLN A 1 107 ? -15.841 -0.497 21.956 1.00 79.88 107 GLN A C 1
ATOM 868 O O . GLN A 1 107 ? -14.965 -0.462 21.094 1.00 79.88 107 GLN A O 1
ATOM 873 N N . SER A 1 108 ? -16.931 -1.262 21.820 1.00 83.19 108 SER A N 1
ATOM 874 C CA . SER A 1 108 ? -17.142 -2.165 20.681 1.00 83.19 108 SER A CA 1
ATOM 875 C C . SER A 1 108 ? -17.128 -1.440 19.331 1.00 83.19 108 SER A C 1
ATOM 877 O O . SER A 1 108 ? -16.532 -1.942 18.377 1.00 83.19 108 SER A O 1
ATOM 879 N N . SER A 1 109 ? -17.740 -0.254 19.230 1.00 87.56 109 SER A N 1
ATOM 880 C CA . SER A 1 109 ? -17.743 0.516 17.979 1.00 87.56 109 SER A CA 1
ATOM 881 C C . SER A 1 109 ? -16.352 1.031 17.607 1.00 87.56 109 SER A C 1
ATOM 883 O O . SER A 1 109 ? -15.954 0.904 16.451 1.00 87.56 109 SER A O 1
ATOM 885 N N . ARG A 1 110 ? -15.576 1.542 18.574 1.00 89.00 110 ARG A N 1
ATOM 886 C CA . ARG A 1 110 ? -14.191 1.987 18.337 1.00 89.00 110 ARG A CA 1
ATOM 887 C C . ARG A 1 110 ? -13.300 0.835 17.878 1.00 89.00 110 ARG A C 1
ATOM 889 O O . ARG A 1 110 ? -12.562 0.988 16.912 1.00 89.00 110 ARG A O 1
ATOM 896 N N . PHE A 1 111 ? -13.422 -0.337 18.502 1.00 90.88 111 PHE A N 1
ATOM 897 C CA . PHE A 1 111 ? -12.681 -1.529 18.078 1.00 90.88 111 PHE A CA 1
ATOM 898 C C . PHE A 1 111 ? -13.000 -1.954 16.647 1.00 90.88 111 PHE A C 1
ATOM 900 O O . PHE A 1 111 ? -12.096 -2.330 15.905 1.00 90.88 111 PHE A O 1
ATOM 907 N N . LYS A 1 112 ? -14.275 -1.898 16.246 1.00 93.50 112 LYS A N 1
ATOM 908 C CA . LYS A 1 112 ? -14.677 -2.212 14.869 1.00 93.50 112 LYS A CA 1
ATOM 909 C C . LYS A 1 112 ? -14.037 -1.254 13.866 1.00 93.50 112 LYS A C 1
ATOM 911 O O . LYS A 1 112 ? -13.507 -1.716 12.864 1.00 93.50 112 LYS A O 1
ATOM 916 N N . ILE A 1 113 ? -14.038 0.047 14.165 1.00 95.25 113 ILE A N 1
ATOM 917 C CA . ILE A 1 113 ? -13.403 1.062 13.313 1.00 95.25 113 ILE A CA 1
ATOM 918 C C . ILE A 1 113 ? -11.903 0.790 13.195 1.00 95.25 113 ILE A C 1
ATOM 920 O O . ILE A 1 113 ? -11.392 0.703 12.087 1.00 95.25 113 ILE A O 1
ATOM 924 N N . MET A 1 114 ? -11.208 0.564 14.312 1.00 95.38 114 MET A N 1
ATOM 925 C CA . MET A 1 114 ? -9.766 0.315 14.270 1.00 95.38 114 MET A CA 1
ATOM 926 C C . MET A 1 114 ? -9.404 -0.971 13.517 1.00 95.38 114 MET A C 1
ATOM 928 O O . MET A 1 114 ? -8.407 -0.995 12.798 1.00 95.38 114 MET A O 1
ATOM 932 N N . LYS A 1 115 ? -10.222 -2.028 13.614 1.00 95.62 115 LYS A N 1
ATOM 933 C CA . LYS A 1 115 ? -10.044 -3.236 12.792 1.00 95.62 115 LYS A CA 1
ATOM 934 C C . LYS A 1 115 ? -10.211 -2.945 11.303 1.00 95.62 115 LYS A C 1
ATOM 936 O O . LYS A 1 115 ? -9.359 -3.364 10.528 1.00 95.62 115 LYS A O 1
ATOM 941 N N . ALA A 1 116 ? -11.234 -2.179 10.927 1.00 96.56 116 ALA A N 1
ATOM 942 C CA . ALA A 1 116 ? -11.421 -1.754 9.542 1.00 96.56 116 ALA A CA 1
ATOM 943 C C . ALA A 1 116 ? -10.239 -0.901 9.044 1.00 96.56 116 ALA A C 1
ATOM 945 O O . ALA A 1 116 ? -9.745 -1.129 7.944 1.00 96.56 116 ALA A O 1
ATOM 946 N N . CYS A 1 117 ? -9.714 0.013 9.871 1.00 97.00 117 CYS A N 1
ATOM 947 C CA . CYS A 1 117 ? -8.496 0.767 9.560 1.00 97.00 117 CYS A CA 1
ATOM 948 C C . CYS A 1 117 ? -7.297 -0.163 9.332 1.00 97.00 117 CYS A C 1
ATOM 950 O O . CYS A 1 117 ? -6.572 0.002 8.358 1.00 97.00 117 CYS A O 1
ATOM 952 N N . ARG A 1 118 ? -7.105 -1.176 10.187 1.00 97.94 118 ARG A N 1
ATOM 953 C CA . ARG A 1 118 ? -6.028 -2.166 10.027 1.00 97.94 118 ARG A CA 1
ATOM 954 C C . ARG A 1 118 ? -6.160 -2.942 8.718 1.00 97.94 118 ARG A C 1
ATOM 956 O O . ARG A 1 118 ? -5.157 -3.166 8.050 1.00 97.94 118 ARG A O 1
ATOM 963 N N . GLU A 1 119 ? -7.366 -3.389 8.385 1.00 97.88 119 GLU A N 1
ATOM 964 C CA . GLU A 1 119 ? -7.646 -4.132 7.152 1.00 97.88 119 GLU A CA 1
ATOM 965 C C . GLU A 1 119 ? -7.383 -3.266 5.916 1.00 97.88 119 GLU A C 1
ATOM 967 O O . GLU A 1 119 ? -6.657 -3.694 5.019 1.00 97.88 119 GLU A O 1
ATOM 972 N N . TYR A 1 120 ? -7.868 -2.022 5.919 1.00 96.81 120 TYR A N 1
ATOM 973 C CA . TYR A 1 120 ? -7.598 -1.046 4.865 1.00 96.81 120 TYR A CA 1
ATOM 974 C C . TYR A 1 120 ? -6.097 -0.777 4.696 1.00 96.81 120 TYR A C 1
ATOM 976 O O . TYR A 1 120 ? -5.565 -0.926 3.598 1.00 96.81 120 TYR A O 1
ATOM 984 N N . SER A 1 121 ? -5.388 -0.438 5.776 1.00 96.38 121 SER A N 1
ATOM 985 C CA . 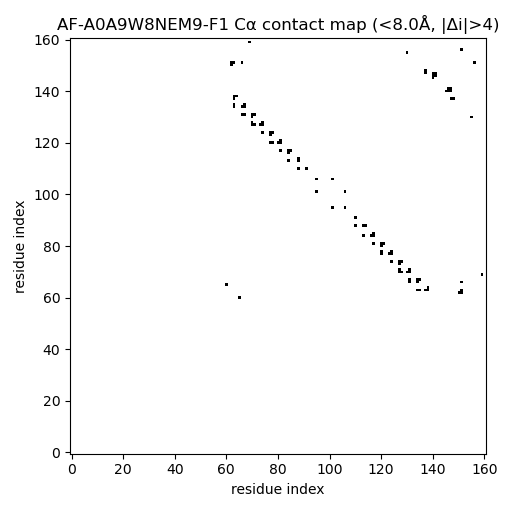SER A 1 121 ? -3.952 -0.141 5.716 1.00 96.38 121 SER A CA 1
ATOM 986 C C . SER A 1 121 ? -3.127 -1.360 5.295 1.00 96.38 121 SER A C 1
ATOM 988 O O . SER A 1 121 ? -2.136 -1.209 4.582 1.00 96.38 121 SER A O 1
ATOM 990 N N . SER A 1 122 ? -3.545 -2.574 5.674 1.00 98.00 122 SER A N 1
ATOM 991 C CA . SER A 1 122 ? -2.931 -3.813 5.181 1.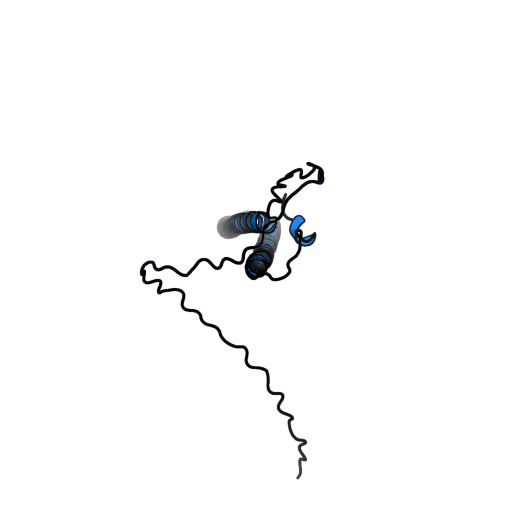00 98.00 122 SER A CA 1
ATOM 992 C C . SER A 1 122 ? -3.112 -3.953 3.671 1.00 98.00 122 SER A C 1
ATOM 994 O O . SER A 1 122 ? -2.129 -4.138 2.960 1.00 98.00 122 SER A O 1
ATOM 996 N N . SER A 1 123 ? -4.343 -3.788 3.177 1.00 97.44 123 SER A N 1
ATOM 997 C CA . SER A 1 123 ? -4.637 -3.851 1.743 1.00 97.44 123 SER A CA 1
ATOM 998 C C . SER A 1 123 ? -3.883 -2.780 0.951 1.00 97.44 123 SER A C 1
ATOM 1000 O O . SER A 1 123 ? -3.402 -3.065 -0.142 1.00 97.44 123 SER A O 1
ATOM 1002 N N . ARG A 1 124 ? -3.719 -1.570 1.506 1.00 96.12 124 ARG A N 1
ATOM 1003 C CA . ARG A 1 124 ? -2.907 -0.506 0.898 1.00 96.12 124 ARG A CA 1
ATOM 1004 C C . ARG A 1 124 ? -1.442 -0.923 0.757 1.00 96.12 124 ARG A C 1
ATOM 1006 O O . ARG A 1 124 ? -0.853 -0.693 -0.293 1.00 96.12 124 ARG A O 1
ATOM 1013 N N . CYS A 1 125 ? -0.859 -1.550 1.781 1.00 97.88 125 CYS A N 1
ATOM 1014 C CA . CYS A 1 125 ? 0.516 -2.052 1.705 1.00 97.88 125 CYS A CA 1
ATOM 1015 C C . CYS A 1 125 ? 0.680 -3.111 0.609 1.00 97.88 125 CYS A C 1
ATOM 1017 O O . CYS A 1 125 ? 1.691 -3.110 -0.091 1.00 97.88 125 CYS A O 1
ATOM 1019 N N . ASP A 1 126 ? -0.293 -4.013 0.465 1.00 97.81 126 ASP A N 1
ATOM 1020 C CA . ASP A 1 126 ? -0.254 -5.052 -0.566 1.00 97.81 126 ASP A CA 1
ATOM 1021 C C . ASP A 1 126 ? -0.348 -4.441 -1.971 1.00 97.81 126 ASP A C 1
ATOM 1023 O O . ASP A 1 126 ? 0.504 -4.723 -2.812 1.00 97.81 126 ASP A O 1
ATOM 1027 N N . LEU A 1 127 ? -1.272 -3.497 -2.178 1.00 96.00 127 LEU A N 1
ATOM 1028 C CA . LEU A 1 127 ? -1.407 -2.754 -3.433 1.00 96.00 127 LEU A CA 1
ATOM 1029 C C . LEU A 1 127 ? -0.126 -1.989 -3.806 1.00 96.00 127 LEU A C 1
ATOM 1031 O O . LEU A 1 127 ? 0.318 -2.033 -4.953 1.00 96.00 127 LEU A O 1
ATOM 1035 N N . LEU A 1 128 ? 0.479 -1.278 -2.850 1.00 96.25 128 LEU A N 1
ATOM 1036 C CA . LEU A 1 128 ? 1.725 -0.541 -3.083 1.00 96.25 128 LEU A CA 1
ATOM 1037 C C . LEU A 1 128 ? 2.879 -1.484 -3.434 1.00 96.25 128 LEU A C 1
ATOM 1039 O O . LEU A 1 128 ? 3.683 -1.165 -4.305 1.00 96.25 128 LEU A O 1
ATOM 1043 N N . ARG A 1 129 ? 2.940 -2.667 -2.808 1.00 97.88 129 ARG A N 1
ATOM 1044 C CA . ARG A 1 129 ? 3.947 -3.687 -3.126 1.00 97.88 129 ARG A CA 1
ATOM 1045 C C . ARG A 1 129 ? 3.782 -4.224 -4.546 1.00 97.88 129 ARG A C 1
ATOM 1047 O O . ARG A 1 129 ? 4.777 -4.350 -5.254 1.00 97.88 129 ARG A O 1
ATOM 1054 N N . GLU A 1 130 ? 2.554 -4.529 -4.958 1.00 96.88 130 GLU A N 1
ATOM 1055 C CA . GLU A 1 130 ? 2.257 -4.994 -6.320 1.00 96.88 130 GLU A CA 1
ATOM 1056 C C . GLU A 1 130 ? 2.662 -3.949 -7.365 1.00 96.88 130 GLU A C 1
ATOM 1058 O O . GLU A 1 130 ? 3.351 -4.269 -8.334 1.00 96.88 130 GLU A O 1
ATOM 1063 N N . ARG A 1 131 ? 2.310 -2.682 -7.129 1.00 94.69 131 ARG A N 1
ATOM 1064 C CA . ARG A 1 131 ? 2.656 -1.566 -8.020 1.00 94.69 131 ARG A CA 1
ATOM 1065 C C . ARG A 1 131 ? 4.151 -1.313 -8.090 1.00 94.69 131 ARG A C 1
ATOM 1067 O O . ARG A 1 131 ? 4.683 -1.140 -9.181 1.00 94.69 131 ARG A O 1
ATOM 1074 N N . LEU A 1 132 ? 4.834 -1.326 -6.947 1.00 96.00 132 LEU A N 1
ATOM 1075 C CA . LEU A 1 132 ? 6.286 -1.194 -6.909 1.00 96.00 132 LEU A CA 1
ATOM 1076 C C . LEU A 1 132 ? 6.948 -2.311 -7.725 1.00 96.00 132 LEU A C 1
ATOM 1078 O O . LEU A 1 132 ? 7.825 -2.033 -8.537 1.00 96.00 132 LEU A O 1
ATOM 1082 N N . GLY A 1 133 ? 6.473 -3.552 -7.578 1.00 96.25 133 GLY A N 1
ATOM 1083 C CA . GLY A 1 133 ? 6.947 -4.681 -8.378 1.00 96.25 133 GLY A CA 1
ATOM 1084 C C . GLY A 1 133 ? 6.713 -4.490 -9.879 1.00 96.25 133 GLY A C 1
ATOM 1085 O O . GLY A 1 133 ? 7.595 -4.789 -10.680 1.00 96.25 133 GLY A O 1
ATOM 1086 N N . GLN A 1 134 ? 5.563 -3.941 -10.272 1.00 95.44 134 GLN A N 1
ATOM 1087 C CA . GLN A 1 134 ? 5.260 -3.638 -11.672 1.00 95.44 134 GLN A CA 1
ATOM 1088 C C . GLN A 1 134 ? 6.196 -2.569 -12.258 1.00 95.44 134 GLN A C 1
ATOM 1090 O O . GLN A 1 134 ? 6.721 -2.751 -13.357 1.00 95.44 134 GLN A O 1
ATOM 1095 N N . VAL A 1 135 ? 6.436 -1.474 -11.532 1.00 94.81 135 VAL A N 1
ATOM 1096 C CA . VAL A 1 135 ? 7.340 -0.402 -11.982 1.00 94.81 135 VAL A CA 1
ATOM 1097 C C . VAL A 1 135 ? 8.780 -0.90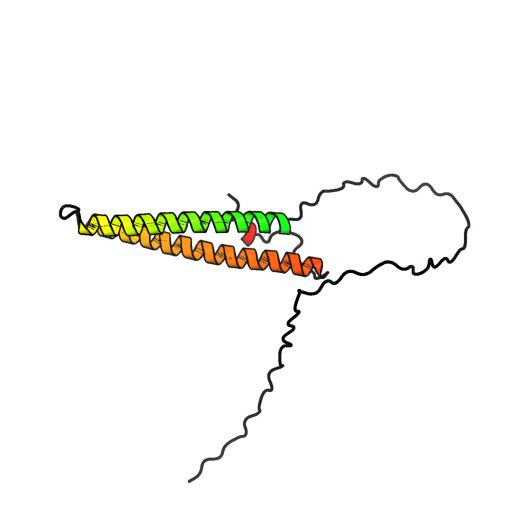8 -12.067 1.00 94.81 135 VAL A C 1
ATOM 1099 O O . VAL A 1 135 ? 9.456 -0.660 -13.064 1.00 94.81 135 VAL A O 1
ATOM 1102 N N . GLN A 1 136 ? 9.233 -1.688 -11.082 1.00 94.69 136 GLN A N 1
ATOM 1103 C CA . GLN A 1 136 ? 10.558 -2.316 -11.100 1.00 94.69 136 GLN A CA 1
ATOM 1104 C C . GLN A 1 136 ? 10.719 -3.289 -12.272 1.00 94.69 136 GLN A C 1
ATOM 1106 O O . GLN A 1 136 ? 11.764 -3.305 -12.922 1.00 94.69 136 GLN A O 1
ATOM 1111 N N . TYR A 1 137 ? 9.673 -4.058 -12.583 1.00 95.38 137 TYR A N 1
ATOM 1112 C CA . TYR A 1 137 ? 9.650 -4.913 -13.764 1.00 95.38 137 TYR A CA 1
ATOM 1113 C C . TYR A 1 137 ? 9.813 -4.096 -15.050 1.00 95.38 137 TYR A C 1
ATOM 1115 O O . TYR A 1 137 ? 10.642 -4.448 -15.886 1.00 95.38 137 TYR A O 1
ATOM 1123 N N . TRP A 1 138 ? 9.086 -2.984 -15.207 1.00 95.06 138 TRP A N 1
ATOM 1124 C CA . TRP A 1 138 ? 9.265 -2.106 -16.368 1.00 95.06 138 TRP A CA 1
ATOM 1125 C C . TRP A 1 138 ? 10.658 -1.482 -16.417 1.00 95.06 138 TRP A C 1
ATOM 1127 O O . TRP A 1 138 ? 11.249 -1.416 -17.491 1.00 95.06 138 TRP A O 1
ATOM 1137 N N . ALA A 1 139 ? 11.222 -1.078 -15.279 1.00 91.88 139 ALA A N 1
ATOM 1138 C CA . ALA A 1 139 ? 12.577 -0.534 -15.240 1.00 91.88 139 ALA A CA 1
ATOM 1139 C C . ALA A 1 139 ? 13.590 -1.568 -15.757 1.00 91.88 139 ALA A C 1
ATOM 1141 O O . ALA A 1 139 ? 14.414 -1.265 -16.620 1.00 91.88 139 ALA A O 1
ATOM 1142 N N . GLN A 1 140 ? 13.463 -2.822 -15.317 1.00 93.06 140 GLN A N 1
ATOM 1143 C CA . GLN A 1 140 ? 14.293 -3.922 -15.800 1.00 93.06 140 GLN A CA 1
ATOM 1144 C C . GLN A 1 140 ? 14.055 -4.238 -17.283 1.00 93.06 140 GLN A C 1
ATOM 1146 O O . GLN A 1 140 ? 15.013 -4.393 -18.038 1.00 93.06 140 GLN A O 1
ATOM 1151 N N . ALA A 1 141 ? 12.798 -4.315 -17.717 1.00 94.38 141 ALA A N 1
ATOM 1152 C CA . ALA A 1 141 ? 12.432 -4.585 -19.104 1.00 94.38 141 ALA A CA 1
ATOM 1153 C C . ALA A 1 141 ? 13.014 -3.525 -20.056 1.00 94.38 141 ALA A C 1
ATOM 1155 O O . ALA A 1 141 ? 13.576 -3.872 -21.096 1.00 94.38 141 ALA A O 1
ATOM 1156 N N . ARG A 1 142 ? 12.976 -2.244 -19.661 1.00 92.44 142 ARG A N 1
ATOM 1157 C CA . ARG A 1 142 ? 13.581 -1.144 -20.421 1.00 92.44 142 ARG A CA 1
ATOM 1158 C C . ARG A 1 142 ? 15.095 -1.295 -20.544 1.00 92.44 142 ARG A C 1
ATOM 1160 O O . ARG A 1 142 ? 15.621 -1.126 -21.640 1.00 92.44 142 ARG A O 1
ATOM 1167 N N . MET A 1 143 ? 15.793 -1.660 -19.464 1.00 90.06 143 MET A N 1
ATOM 1168 C CA . MET A 1 143 ? 17.241 -1.931 -19.518 1.00 90.06 143 MET A CA 1
ATOM 1169 C C . MET A 1 143 ? 17.592 -3.077 -20.477 1.00 90.06 143 MET A C 1
ATOM 1171 O O . MET A 1 143 ? 18.676 -3.092 -21.050 1.00 90.06 143 MET A O 1
ATOM 1175 N N . LEU A 1 144 ? 16.669 -4.020 -20.678 1.00 94.88 144 LEU A N 1
ATOM 1176 C CA . LEU A 1 144 ? 16.802 -5.123 -21.633 1.00 94.88 144 LEU A CA 1
ATOM 1177 C C . LEU A 1 144 ? 16.351 -4.756 -23.061 1.00 94.88 144 LEU A C 1
ATOM 1179 O O . LEU A 1 144 ? 16.292 -5.633 -23.922 1.00 94.88 144 LEU A O 1
ATOM 1183 N N . GLY A 1 145 ? 16.008 -3.492 -23.326 1.00 92.06 145 GLY A N 1
ATOM 1184 C CA . GLY A 1 145 ? 15.547 -3.021 -24.635 1.00 92.06 145 GLY A CA 1
ATOM 1185 C C . GLY A 1 145 ? 14.110 -3.421 -24.985 1.00 92.06 145 GLY A C 1
ATOM 1186 O O . GLY A 1 145 ? 13.723 -3.358 -26.151 1.00 92.06 145 GLY A O 1
ATOM 1187 N N . GLN A 1 146 ? 13.311 -3.855 -24.006 1.00 94.31 146 GLN A N 1
ATOM 1188 C CA . GLN A 1 146 ? 11.899 -4.171 -24.219 1.00 94.31 146 GLN A CA 1
ATOM 1189 C C . GLN A 1 146 ? 11.043 -2.902 -24.208 1.00 94.31 146 GLN A C 1
ATOM 1191 O O . GLN A 1 146 ? 11.359 -1.915 -23.542 1.00 94.31 146 GLN A O 1
ATOM 1196 N N . GLN A 1 147 ? 9.920 -2.950 -24.927 1.00 91.88 147 GLN A N 1
ATOM 1197 C CA . GLN A 1 147 ? 8.940 -1.871 -24.912 1.00 91.88 147 GLN A CA 1
ATOM 1198 C C . GLN A 1 147 ? 8.266 -1.785 -23.538 1.00 91.88 147 GLN A C 1
ATOM 1200 O O . GLN A 1 147 ? 7.778 -2.782 -23.004 1.00 91.88 147 GLN A O 1
ATOM 1205 N N . VAL A 1 148 ? 8.203 -0.575 -22.993 1.00 92.81 148 VAL A N 1
ATOM 1206 C CA . VAL A 1 148 ? 7.532 -0.257 -21.728 1.00 92.81 148 VAL A CA 1
ATOM 1207 C C . VAL A 1 148 ? 6.678 0.997 -21.909 1.00 92.81 148 VAL A C 1
ATOM 1209 O O . VAL A 1 148 ? 6.853 1.694 -22.907 1.00 92.81 148 VAL A O 1
ATOM 1212 N N . PRO A 1 149 ? 5.760 1.316 -20.981 1.00 91.19 149 PRO A N 1
ATOM 1213 C CA . PRO A 1 149 ? 4.987 2.545 -21.087 1.00 91.19 149 PRO A CA 1
ATOM 1214 C C . PRO A 1 149 ? 5.884 3.794 -21.080 1.00 91.19 149 PRO A C 1
ATOM 1216 O O . PRO A 1 149 ? 6.805 3.918 -20.266 1.00 91.19 149 PRO A O 1
ATOM 1219 N N . ASP A 1 150 ? 5.578 4.748 -21.958 1.00 87.94 150 ASP A N 1
ATOM 1220 C CA . ASP A 1 150 ? 6.312 6.019 -22.050 1.00 87.94 150 ASP A CA 1
ATOM 1221 C C . ASP A 1 150 ? 6.020 6.950 -20.864 1.00 87.94 150 ASP A C 1
ATOM 1223 O O . ASP A 1 150 ? 6.798 7.848 -20.559 1.00 87.94 150 ASP A O 1
ATOM 1227 N N . LYS A 1 151 ? 4.903 6.723 -20.164 1.00 87.62 151 LYS A N 1
ATOM 1228 C CA . LYS A 1 151 ? 4.464 7.486 -18.992 1.00 87.62 151 LYS A CA 1
ATOM 1229 C C . LYS A 1 151 ? 3.765 6.589 -17.977 1.00 87.62 151 LYS A C 1
ATOM 1231 O O . LYS A 1 151 ? 3.214 5.549 -18.344 1.00 87.62 151 LYS A O 1
ATOM 1236 N N . ALA A 1 152 ? 3.706 7.059 -16.731 1.00 84.75 152 ALA A N 1
ATOM 1237 C CA . ALA A 1 152 ? 2.925 6.421 -15.679 1.00 84.75 152 ALA A CA 1
ATOM 1238 C C . ALA A 1 152 ? 1.459 6.239 -16.116 1.00 84.75 152 ALA A C 1
ATOM 1240 O O . ALA A 1 152 ? 0.819 7.229 -16.494 1.00 84.75 152 ALA A O 1
ATOM 1241 N N . PRO A 1 153 ? 0.914 5.009 -16.056 1.00 83.75 153 PRO A N 1
ATOM 1242 C CA . PRO A 1 153 ? -0.514 4.780 -16.224 1.00 83.75 153 PRO A CA 1
ATOM 1243 C C . PRO A 1 153 ? -1.310 5.579 -15.193 1.00 83.75 153 PRO A C 1
ATOM 1245 O O . PRO A 1 153 ? -0.853 5.774 -14.065 1.00 83.75 153 PRO A O 1
ATOM 1248 N N . ASP A 1 154 ? -2.517 6.010 -15.556 1.00 77.81 154 ASP A N 1
ATOM 1249 C CA . ASP A 1 154 ? -3.336 6.874 -14.696 1.00 77.81 154 ASP A CA 1
ATOM 1250 C C . ASP A 1 154 ? -3.575 6.250 -13.315 1.00 77.81 154 ASP A C 1
ATOM 1252 O O . ASP A 1 154 ? -3.517 6.931 -12.297 1.00 77.81 154 ASP A O 1
ATOM 1256 N N . GLU A 1 155 ? -3.716 4.927 -13.259 1.00 69.50 155 GLU A N 1
ATOM 1257 C CA . GLU A 1 155 ? -3.883 4.157 -12.026 1.00 69.50 155 GLU A CA 1
ATOM 1258 C C . GLU A 1 155 ? -2.733 4.345 -11.024 1.00 69.50 155 GLU A C 1
ATOM 1260 O O . GLU A 1 155 ? -2.963 4.257 -9.815 1.00 69.50 155 GLU A O 1
ATOM 1265 N N . VAL A 1 156 ? -1.518 4.630 -11.502 1.00 63.81 156 VAL A N 1
ATOM 1266 C CA . VAL A 1 156 ? -0.308 4.841 -10.691 1.00 63.81 156 VAL A CA 1
ATOM 1267 C C . VAL A 1 156 ? -0.246 6.270 -10.139 1.00 63.81 156 VAL A C 1
ATOM 1269 O O . VAL A 1 156 ? 0.280 6.473 -9.050 1.00 63.81 156 VAL A O 1
ATOM 1272 N N . ARG A 1 157 ? -0.864 7.249 -10.815 1.00 59.28 157 ARG A N 1
ATOM 1273 C CA . ARG A 1 157 ? -0.806 8.677 -10.445 1.00 59.28 157 ARG A CA 1
ATOM 1274 C C . ARG A 1 157 ? -1.653 9.057 -9.228 1.00 59.28 157 ARG A C 1
ATOM 1276 O O . ARG A 1 157 ? -1.354 10.042 -8.568 1.00 59.28 157 ARG A O 1
ATOM 1283 N N . TYR A 1 158 ? -2.694 8.291 -8.905 1.00 55.62 158 TYR A N 1
ATOM 1284 C CA . TYR A 1 158 ? -3.675 8.666 -7.872 1.00 55.62 158 TYR A CA 1
ATOM 1285 C C . TYR A 1 158 ? -3.211 8.520 -6.411 1.00 55.62 158 TYR A C 1
ATOM 1287 O O . TYR A 1 158 ? -4.025 8.689 -5.506 1.00 55.62 158 TYR A O 1
ATOM 1295 N N . PHE A 1 159 ? -1.943 8.187 -6.157 1.00 52.78 159 PHE A N 1
ATOM 1296 C CA . PHE A 1 159 ? -1.450 7.935 -4.796 1.00 52.78 159 PHE A CA 1
ATOM 1297 C C . PHE A 1 159 ? -0.339 8.889 -4.344 1.00 52.78 159 PHE A C 1
ATOM 1299 O O . PHE A 1 159 ? -0.022 8.887 -3.161 1.00 52.78 159 PHE A O 1
ATOM 1306 N N . ALA A 1 160 ? 0.151 9.756 -5.239 1.00 42.75 160 ALA A N 1
ATOM 1307 C CA . ALA A 1 160 ? 1.056 10.851 -4.908 1.00 42.75 160 ALA A CA 1
ATOM 1308 C C . ALA A 1 160 ? 0.244 12.085 -4.470 1.00 42.75 160 ALA A C 1
ATOM 1310 O O . ALA A 1 160 ? -0.131 12.923 -5.294 1.00 42.75 160 ALA A O 1
ATOM 1311 N N . HIS A 1 161 ? -0.085 12.173 -3.182 1.00 39.53 161 HIS A N 1
ATOM 1312 C CA . HIS A 1 161 ? -0.666 13.368 -2.561 1.00 39.53 161 HIS A CA 1
ATOM 1313 C C . HIS A 1 161 ? -0.065 13.616 -1.182 1.00 39.53 161 HIS A C 1
ATOM 1315 O O . HIS A 1 161 ? -0.071 12.670 -0.363 1.00 39.53 161 HIS A O 1
#

Nearest PDB structures (foldseek):
  6r1n-assembly1_A-2  TM=8.909E-01  e=1.489E+00  Staphylococcus aureus
  7sqc-assembly1_O1  TM=8.371E-01  e=4.529E+00  Chlamydomonas reinhardtii
  5mto-assembly1_A  TM=5.350E-01  e=2.939E+00  Homo sapiens
  6kgq-assembly1_A  TM=3.883E-01  e=2.029E+00  Homo sapiens

Radius of gyration: 30.8 Å; Cα contacts (8 Å, |Δi|>4): 55; chains: 1; bounding box: 66×82×85 Å

Foldseek 3Di:
DDDDDDDDDDDDDDDDDDDDDDPPDDDDDDDDDDDDDDDDDDDDDDDDDDPPPPPPVPVVPPQLVVLLVVLVVVLVVLVVVLVVLVVVLVVLVVVVVVDPPDDPVVSVVVNVVSVVVNVVSVVVNVVSVVVSVVSVVQVVCVVVVHDDDPHDDPVSVPPPD

Organism: NCBI:txid114810

pLDDT: mean 71.96, std 24.03, range [33.31, 98.44]

Mean predicted aligned error: 18.15 Å

Sequence (161 aa):
MSRAQAPEEVATRPVAPEIYVNMYEVEKKDEEEVEAFWYGAQQDPISDQDEDEGTDYIEASDWLMEATVDLSQDLETSKKELDIIRLIIQEMDLQSRMDRHQTKLAQSSRFKIMKACREYSSSRCDLLRERLGQVQYWAQARMLGQQVPDKAPDEVRYFAH